Protein AF-L9X439-F1 (afdb_monomer_lite)

Organism: NCBI:txid1227497

Sequence (57 aa):
MVSKDTQIVAVFVVLAVALWYGSMAVTEDTIIGLAILIGVGIIIPTIINEWRTSVNN

Foldseek 3Di:
DQPPVNVLVVVLVVLVVVLVVVLVVPDPDPVVSVVSCCVRVPVVNVVVVVVVVVVVD

Structure (mmCIF, N/CA/C/O backbone):
data_AF-L9X439-F1
#
_entry.id   AF-L9X439-F1
#
loop_
_atom_site.group_PDB
_atom_site.id
_atom_site.type_symbol
_atom_site.label_atom_id
_atom_site.label_alt_id
_atom_s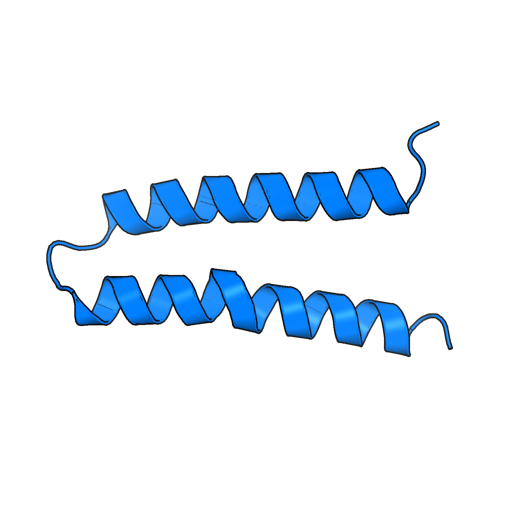ite.label_comp_id
_atom_site.label_asym_id
_atom_site.label_entity_id
_atom_site.label_seq_id
_atom_site.pdbx_PDB_ins_code
_atom_site.Cartn_x
_atom_site.Cartn_y
_atom_site.Cartn_z
_atom_site.occupancy
_atom_site.B_iso_or_equiv
_atom_site.auth_seq_id
_atom_site.auth_comp_id
_atom_site.auth_asym_id
_atom_site.auth_atom_id
_atom_site.pdbx_PDB_model_num
ATOM 1 N N . MET A 1 1 ? -4.706 -1.332 26.251 1.00 50.16 1 MET A N 1
ATOM 2 C CA . MET A 1 1 ? -5.931 -1.740 25.532 1.00 50.16 1 MET A CA 1
ATOM 3 C C . MET A 1 1 ? -5.944 -0.914 24.260 1.00 50.16 1 MET A C 1
ATOM 5 O O . MET A 1 1 ? -6.159 0.284 24.351 1.00 50.16 1 MET A O 1
ATOM 9 N N . VAL A 1 2 ? -5.542 -1.478 23.121 1.00 55.78 2 VAL A N 1
ATOM 10 C CA . VAL A 1 2 ? -5.566 -0.721 21.862 1.00 55.78 2 VAL A CA 1
ATOM 11 C C . VAL A 1 2 ? -7.014 -0.691 21.375 1.00 55.78 2 VAL A C 1
ATOM 13 O O . VAL A 1 2 ? -7.655 -1.742 21.289 1.00 55.78 2 VAL A O 1
ATOM 16 N N . SER A 1 3 ? -7.568 0.502 21.153 1.00 68.88 3 SER A N 1
ATOM 17 C CA . SER A 1 3 ? -8.918 0.630 20.599 1.00 68.88 3 SER A CA 1
ATOM 18 C C . SER A 1 3 ? -8.948 0.021 19.200 1.00 68.88 3 SER A C 1
ATOM 20 O O . SER A 1 3 ? -7.958 0.082 18.466 1.00 68.88 3 SER A O 1
ATOM 22 N N . LYS A 1 4 ? -10.080 -0.589 18.835 1.00 74.12 4 LYS A N 1
ATOM 23 C CA . LYS A 1 4 ? -10.270 -1.254 17.535 1.00 74.12 4 LYS A CA 1
ATOM 24 C C . LYS A 1 4 ? -9.911 -0.325 16.369 1.00 74.12 4 LYS A C 1
ATOM 26 O O . LYS A 1 4 ? -9.275 -0.772 15.421 1.00 74.12 4 LYS A O 1
ATOM 31 N N . ASP A 1 5 ? -10.198 0.966 16.504 1.00 66.81 5 ASP A N 1
ATOM 32 C CA . ASP A 1 5 ? -9.842 1.999 15.527 1.00 66.81 5 ASP A CA 1
ATOM 33 C C . ASP A 1 5 ? -8.330 2.148 15.334 1.00 66.81 5 ASP A C 1
ATOM 35 O O . ASP A 1 5 ? -7.839 2.156 14.208 1.00 66.81 5 ASP A O 1
ATOM 39 N N . THR A 1 6 ? -7.556 2.178 16.421 1.00 77.81 6 THR A N 1
ATOM 40 C CA . THR A 1 6 ? -6.089 2.261 16.354 1.00 77.81 6 THR A CA 1
ATOM 41 C C . THR A 1 6 ? -5.485 1.009 15.724 1.00 77.81 6 THR A C 1
ATOM 43 O O . THR A 1 6 ? -4.506 1.099 14.987 1.00 77.81 6 THR A O 1
ATOM 46 N N . GLN A 1 7 ? -6.080 -0.159 15.968 1.00 69.69 7 GLN A N 1
ATOM 47 C CA . GLN A 1 7 ? -5.634 -1.411 15.362 1.00 69.69 7 GLN A CA 1
ATOM 48 C C . GLN A 1 7 ? -5.888 -1.429 13.847 1.00 69.69 7 GLN A C 1
ATOM 50 O O . GLN A 1 7 ? -5.029 -1.875 13.092 1.00 69.69 7 GLN A O 1
ATOM 55 N N . ILE A 1 8 ? -7.026 -0.896 13.395 1.00 78.00 8 ILE A N 1
ATOM 56 C CA . ILE A 1 8 ? -7.356 -0.778 11.968 1.00 78.00 8 ILE A CA 1
ATOM 57 C C . ILE A 1 8 ? -6.403 0.203 11.277 1.00 78.00 8 ILE A C 1
ATOM 59 O O . ILE A 1 8 ? -5.822 -0.135 10.248 1.00 78.00 8 ILE A O 1
ATOM 63 N N . VAL A 1 9 ? -6.177 1.380 11.868 1.00 80.75 9 VAL A N 1
ATOM 64 C CA . VAL A 1 9 ? -5.229 2.371 11.333 1.00 80.75 9 VAL A CA 1
ATOM 65 C C . VAL A 1 9 ? -3.814 1.792 11.255 1.00 80.75 9 VAL A C 1
ATOM 67 O O . VAL A 1 9 ? -3.146 1.953 10.238 1.00 80.75 9 VAL A O 1
ATOM 70 N N . ALA A 1 10 ? -3.368 1.055 12.276 1.00 75.19 10 ALA A N 1
ATOM 71 C CA . ALA A 1 10 ? -2.050 0.422 12.276 1.00 75.19 10 ALA A CA 1
ATOM 72 C C . ALA A 1 10 ? -1.888 -0.604 11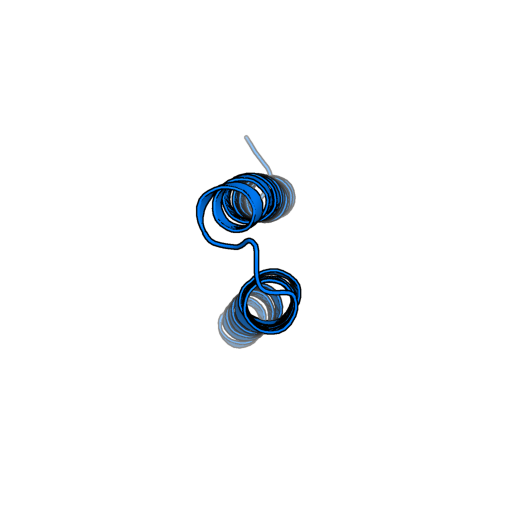.141 1.00 75.19 10 ALA A C 1
ATOM 74 O O . ALA A 1 10 ? -0.852 -0.627 10.481 1.00 75.19 10 ALA A O 1
ATOM 75 N N . VAL A 1 11 ? -2.917 -1.413 10.867 1.00 74.62 11 VAL A N 1
ATOM 76 C CA . VAL A 1 11 ? -2.906 -2.370 9.746 1.00 74.62 11 VAL A CA 1
ATOM 77 C C . VAL A 1 11 ? -2.812 -1.644 8.403 1.00 74.62 11 VAL A C 1
ATOM 79 O O . VAL A 1 11 ? -2.039 -2.056 7.540 1.00 74.62 11 VAL A O 1
ATOM 82 N N . PHE A 1 12 ? -3.530 -0.531 8.243 1.00 74.81 12 PHE A N 1
ATOM 83 C CA . PHE A 1 12 ? -3.463 0.294 7.036 1.00 74.81 12 PHE A CA 1
ATOM 84 C C . PHE A 1 12 ? -2.096 0.937 6.815 1.00 74.81 12 PHE A C 1
ATOM 86 O O . PHE A 1 12 ? -1.595 0.939 5.692 1.00 74.81 12 PHE A O 1
ATOM 93 N N . VAL A 1 13 ? -1.466 1.430 7.881 1.00 81.06 13 VAL A N 1
ATOM 94 C CA . VAL A 1 13 ? -0.107 1.984 7.822 1.00 81.06 13 VAL A CA 1
ATOM 95 C C . VAL A 1 13 ? 0.898 0.905 7.413 1.00 81.06 13 VAL A C 1
ATOM 97 O O . VAL A 1 13 ? 1.724 1.140 6.535 1.00 81.06 13 VAL A O 1
ATOM 100 N N . VAL A 1 14 ? 0.804 -0.297 7.988 1.00 77.94 14 VAL A N 1
ATOM 101 C CA . VAL A 1 14 ? 1.686 -1.421 7.629 1.00 77.94 14 VAL A CA 1
ATOM 102 C C . VAL A 1 14 ? 1.476 -1.851 6.175 1.00 77.94 14 VAL A C 1
ATOM 104 O O . VAL A 1 14 ? 2.454 -2.068 5.462 1.00 77.94 14 VAL A O 1
ATOM 107 N N . LEU A 1 15 ? 0.226 -1.917 5.708 1.00 71.00 15 LEU A N 1
ATOM 108 C CA . LEU A 1 15 ? -0.096 -2.206 4.308 1.00 71.00 15 LEU A CA 1
ATOM 109 C C . LEU A 1 15 ? 0.493 -1.161 3.362 1.00 71.00 15 LEU A C 1
ATOM 111 O O . LEU A 1 15 ? 1.121 -1.541 2.379 1.00 71.00 15 LEU A O 1
ATOM 115 N N . ALA A 1 16 ? 0.353 0.130 3.677 1.00 71.44 16 ALA A N 1
ATOM 116 C CA . ALA A 1 16 ? 0.909 1.220 2.878 1.00 71.44 16 ALA A CA 1
ATOM 117 C C . ALA A 1 16 ? 2.443 1.142 2.765 1.00 71.44 16 ALA A C 1
ATOM 119 O O . ALA A 1 16 ? 2.999 1.360 1.690 1.00 71.44 16 ALA A O 1
ATOM 120 N N . VAL A 1 17 ? 3.134 0.777 3.849 1.00 78.12 17 VAL A N 1
ATOM 121 C CA . VAL A 1 17 ? 4.597 0.607 3.851 1.00 78.12 17 VAL A CA 1
ATOM 122 C C . VAL A 1 17 ? 5.023 -0.638 3.066 1.00 78.12 17 VAL A C 1
ATOM 124 O O . VAL A 1 17 ? 5.954 -0.566 2.264 1.00 78.12 17 VAL A O 1
ATOM 127 N N . ALA A 1 18 ? 4.337 -1.771 3.253 1.00 71.00 18 ALA A N 1
ATOM 128 C CA . ALA A 1 18 ? 4.617 -3.011 2.522 1.00 71.00 18 ALA A CA 1
ATOM 129 C C . ALA A 1 18 ? 4.428 -2.829 1.009 1.00 71.00 18 ALA A C 1
ATOM 131 O O . ALA A 1 18 ? 5.214 -3.318 0.201 1.00 71.00 18 ALA A O 1
ATOM 132 N N . LEU A 1 19 ? 3.415 -2.055 0.642 1.00 65.25 19 LEU A N 1
ATOM 133 C CA . LEU A 1 19 ? 3.141 -1.622 -0.715 1.00 65.25 19 LEU A CA 1
ATOM 134 C C . LEU A 1 19 ? 4.211 -0.760 -1.339 1.00 65.25 19 LEU A C 1
ATOM 136 O O . LEU A 1 19 ? 4.606 -0.995 -2.477 1.00 65.25 19 LEU A O 1
ATOM 140 N N . TRP A 1 20 ? 4.639 0.260 -0.602 1.00 70.12 20 TRP A N 1
ATOM 141 C CA . TRP A 1 20 ? 5.683 1.165 -1.042 1.00 70.12 20 TRP A CA 1
ATOM 142 C C . TRP A 1 20 ? 6.946 0.370 -1.374 1.00 70.12 20 TRP A C 1
ATOM 144 O O . TRP A 1 20 ? 7.493 0.486 -2.470 1.00 70.12 20 TRP A O 1
ATOM 154 N N . TYR A 1 21 ? 7.338 -0.533 -0.472 1.00 63.62 21 TYR A N 1
ATOM 155 C CA . TYR A 1 21 ? 8.465 -1.435 -0.687 1.00 63.62 21 TYR A CA 1
ATOM 156 C C . TYR A 1 21 ? 8.252 -2.395 -1.860 1.00 63.62 21 TYR A C 1
ATOM 158 O O . TYR A 1 21 ? 9.155 -2.570 -2.676 1.00 63.62 21 TYR A O 1
ATOM 166 N N . GLY A 1 22 ? 7.059 -2.980 -1.983 1.00 61.75 22 GLY A N 1
ATOM 167 C CA . GLY A 1 22 ? 6.704 -3.835 -3.115 1.00 61.75 22 GLY A CA 1
ATOM 168 C C . GLY A 1 22 ? 6.775 -3.092 -4.451 1.00 61.75 22 GLY A C 1
ATOM 169 O O . GLY A 1 22 ? 7.276 -3.636 -5.426 1.00 61.75 22 GLY A O 1
ATOM 170 N N . SER A 1 23 ? 6.364 -1.825 -4.494 1.00 55.19 23 SER A N 1
ATOM 171 C CA . SER A 1 23 ? 6.426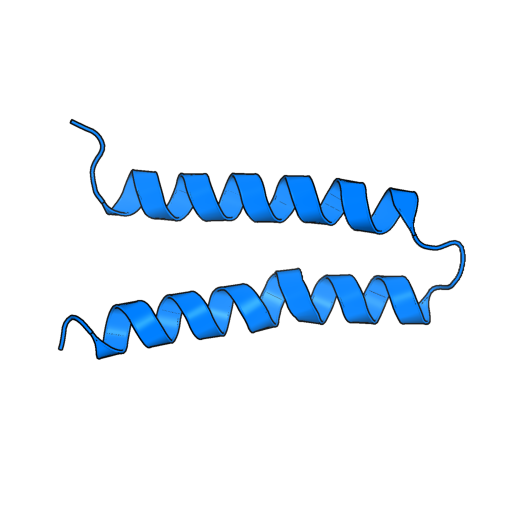 -1.004 -5.708 1.00 55.19 23 SER A CA 1
ATOM 172 C C . SER A 1 23 ? 7.863 -0.692 -6.138 1.00 55.19 23 SER A C 1
ATOM 174 O O . SER A 1 23 ? 8.159 -0.729 -7.328 1.00 55.19 23 SER A O 1
ATOM 176 N N . MET A 1 24 ? 8.778 -0.476 -5.183 1.00 63.44 24 MET A N 1
ATOM 177 C CA . MET A 1 24 ? 10.203 -0.281 -5.483 1.00 63.44 24 MET A CA 1
ATOM 178 C C . MET A 1 24 ? 10.884 -1.571 -5.956 1.00 63.44 24 MET A C 1
ATOM 180 O O . MET A 1 24 ? 11.832 -1.505 -6.732 1.00 63.44 24 MET A O 1
ATOM 184 N N . ALA A 1 25 ? 10.430 -2.739 -5.491 1.00 58.91 25 ALA A N 1
ATOM 185 C CA . ALA A 1 25 ? 11.069 -4.019 -5.795 1.00 58.91 25 ALA A CA 1
ATOM 186 C C . ALA A 1 25 ? 10.687 -4.601 -7.167 1.00 58.91 25 ALA A C 1
ATOM 188 O O . ALA A 1 25 ? 11.392 -5.475 -7.667 1.00 58.91 25 ALA A O 1
ATOM 189 N N . VAL A 1 26 ? 9.566 -4.170 -7.756 1.00 56.59 26 VAL A N 1
ATOM 190 C CA . VAL A 1 26 ? 8.935 -4.913 -8.859 1.00 56.59 26 VAL A CA 1
ATOM 191 C C . VAL A 1 26 ? 9.061 -4.212 -10.217 1.00 56.59 26 VAL A C 1
ATOM 193 O O . VAL A 1 26 ? 8.770 -4.845 -11.231 1.00 56.59 26 VAL A O 1
ATOM 196 N N . THR A 1 27 ? 9.437 -2.927 -10.322 1.00 54.44 27 THR A N 1
ATOM 197 C CA . THR A 1 27 ? 9.065 -2.198 -11.550 1.00 54.44 27 THR A CA 1
ATOM 198 C C . THR A 1 27 ? 9.942 -1.002 -11.967 1.00 54.44 27 THR A C 1
ATOM 200 O O . THR A 1 27 ? 9.916 0.048 -11.337 1.00 54.44 27 THR A O 1
ATOM 203 N N . GLU A 1 28 ? 10.594 -1.125 -13.134 1.00 62.62 28 GLU A N 1
ATOM 204 C CA . GLU A 1 28 ? 11.017 -0.002 -14.004 1.00 62.62 28 GLU A CA 1
ATOM 205 C C . GLU A 1 28 ? 9.900 0.440 -14.994 1.00 62.62 28 GLU A C 1
ATOM 207 O O . GLU A 1 28 ? 10.051 1.431 -15.703 1.00 62.62 28 GLU A O 1
ATOM 212 N N . ASP A 1 29 ? 8.761 -0.270 -15.041 1.00 68.25 29 ASP A N 1
ATOM 213 C CA . ASP A 1 29 ? 7.626 -0.045 -15.959 1.00 68.25 29 ASP A CA 1
ATOM 214 C C . ASP A 1 29 ? 6.425 0.689 -15.315 1.00 68.25 29 ASP A C 1
ATOM 216 O O . ASP A 1 29 ? 5.642 0.139 -14.539 1.00 68.25 29 ASP A O 1
ATOM 220 N N . THR A 1 30 ? 6.213 1.945 -15.693 1.00 72.88 30 THR A N 1
ATOM 221 C CA . THR A 1 30 ? 5.179 2.839 -15.143 1.00 72.88 30 THR A CA 1
ATOM 222 C C . THR A 1 30 ? 3.765 2.233 -15.025 1.00 72.88 30 THR A C 1
ATOM 224 O O . THR A 1 30 ? 3.029 2.590 -14.102 1.00 72.88 3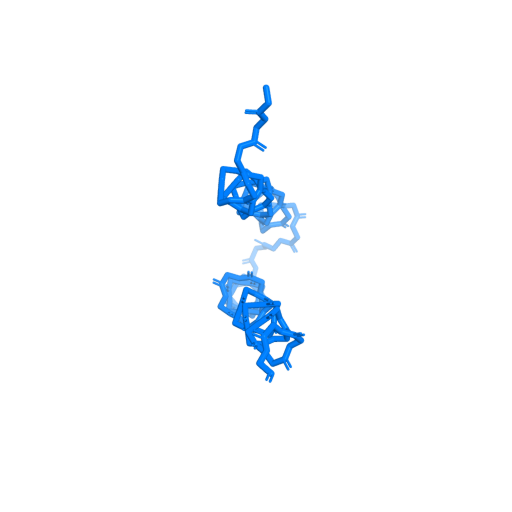0 THR A O 1
ATOM 227 N N . ILE A 1 31 ? 3.360 1.312 -15.912 1.00 77.00 31 ILE A N 1
ATOM 228 C CA . ILE A 1 31 ? 2.010 0.719 -15.907 1.00 77.00 31 ILE A CA 1
ATOM 229 C C . ILE A 1 31 ? 1.821 -0.224 -14.712 1.00 77.00 31 ILE A C 1
ATOM 231 O O . ILE A 1 31 ? 0.779 -0.194 -14.052 1.00 77.00 31 ILE A O 1
ATOM 235 N N . ILE A 1 32 ? 2.829 -1.042 -14.403 1.00 72.06 32 ILE A N 1
ATOM 236 C CA . ILE A 1 32 ? 2.758 -2.018 -13.306 1.00 72.06 32 ILE A CA 1
ATOM 237 C C . ILE A 1 32 ? 2.768 -1.288 -11.956 1.00 72.06 32 ILE A C 1
ATOM 239 O O . ILE A 1 32 ? 1.998 -1.637 -11.059 1.00 72.06 32 ILE A O 1
ATOM 243 N N . GLY A 1 33 ? 3.544 -0.205 -11.840 1.00 70.81 33 GLY A N 1
ATOM 244 C CA . GLY A 1 33 ? 3.558 0.647 -10.648 1.00 70.81 33 GLY A CA 1
ATOM 245 C C . GLY A 1 33 ? 2.190 1.281 -10.368 1.00 70.81 33 GLY A C 1
ATOM 246 O O . GLY A 1 33 ? 1.716 1.261 -9.231 1.00 70.81 33 GLY A O 1
ATOM 247 N N . LEU A 1 34 ? 1.509 1.767 -11.412 1.00 75.75 34 LEU A N 1
ATOM 248 C CA . LEU A 1 34 ? 0.148 2.306 -11.310 1.00 75.75 34 LEU A CA 1
ATOM 249 C C . LEU A 1 34 ? -0.881 1.238 -10.919 1.00 75.75 34 LEU A C 1
ATOM 251 O O . LEU A 1 34 ? -1.732 1.493 -10.065 1.00 75.75 34 LEU A O 1
ATOM 255 N N . ALA A 1 35 ? -0.798 0.037 -11.497 1.00 78.75 35 ALA A N 1
ATOM 256 C CA . ALA A 1 35 ? -1.702 -1.062 -11.165 1.00 78.75 35 ALA A CA 1
ATOM 257 C C . ALA A 1 35 ? -1.570 -1.494 -9.694 1.00 78.75 35 ALA A C 1
ATOM 259 O O . ALA A 1 35 ? -2.580 -1.717 -9.024 1.00 78.75 35 ALA A O 1
ATOM 260 N N . ILE A 1 36 ? -0.342 -1.550 -9.165 1.00 71.31 36 ILE A N 1
ATOM 261 C CA . ILE A 1 36 ? -0.075 -1.865 -7.754 1.00 71.31 36 ILE A CA 1
ATOM 262 C C . ILE A 1 36 ? -0.589 -0.744 -6.839 1.00 71.31 36 ILE A C 1
ATOM 264 O O . ILE A 1 36 ? -1.267 -1.026 -5.847 1.00 71.31 36 ILE A O 1
ATOM 268 N N . LEU A 1 37 ? -0.327 0.522 -7.186 1.00 74.81 37 LEU A N 1
ATOM 269 C CA . LEU A 1 37 ? -0.795 1.672 -6.410 1.00 74.81 37 LEU A CA 1
ATOM 270 C C . LEU A 1 37 ? -2.324 1.693 -6.296 1.00 74.81 37 LEU A C 1
ATOM 272 O O . LEU A 1 37 ? -2.854 1.900 -5.209 1.00 74.81 37 LEU A O 1
ATOM 276 N N . ILE A 1 38 ? -3.042 1.432 -7.389 1.00 77.25 38 ILE A N 1
ATOM 277 C CA . ILE A 1 38 ? -4.509 1.382 -7.369 1.00 77.25 38 ILE A CA 1
ATOM 278 C C . ILE A 1 38 ? -5.000 0.131 -6.634 1.00 77.25 38 ILE A C 1
ATOM 280 O O . ILE A 1 38 ? -5.852 0.226 -5.747 1.00 77.25 38 ILE A O 1
ATOM 284 N N . GLY A 1 39 ? -4.458 -1.041 -6.972 1.00 74.94 39 GLY A N 1
ATOM 285 C CA . GLY A 1 39 ? -4.920 -2.318 -6.435 1.00 74.94 39 GLY A CA 1
ATOM 286 C C . GLY A 1 39 ? -4.819 -2.381 -4.917 1.00 74.94 39 GLY A C 1
ATOM 287 O O . GLY A 1 39 ? -5.754 -2.804 -4.239 1.00 74.94 39 GLY A O 1
ATOM 288 N N . VAL A 1 40 ? -3.718 -1.895 -4.361 1.00 70.31 40 VAL A N 1
ATOM 289 C CA . VAL A 1 40 ? -3.479 -2.040 -2.930 1.00 70.31 40 VAL A CA 1
ATOM 290 C C . VAL A 1 40 ? -3.617 -0.714 -2.177 1.00 70.31 40 VAL A C 1
ATOM 292 O O . VAL A 1 40 ? -3.931 -0.726 -0.993 1.00 70.31 40 VAL A O 1
ATOM 295 N N . GLY A 1 41 ? -3.429 0.434 -2.832 1.00 67.44 41 GLY A N 1
ATOM 296 C CA . GLY A 1 41 ? -3.658 1.745 -2.218 1.00 67.44 41 GLY A CA 1
ATOM 297 C C . GLY A 1 41 ? -5.132 2.149 -2.169 1.00 67.44 41 GLY A C 1
ATOM 298 O O . GLY A 1 41 ? -5.502 2.964 -1.328 1.00 67.44 41 GLY A O 1
ATOM 299 N N . ILE A 1 42 ? -5.983 1.577 -3.031 1.00 74.00 42 ILE A N 1
ATOM 300 C CA . ILE A 1 42 ? -7.404 1.949 -3.122 1.00 74.00 42 ILE A CA 1
ATOM 301 C C . ILE A 1 42 ? -8.306 0.723 -2.993 1.00 74.00 42 ILE A C 1
ATOM 303 O O . ILE A 1 42 ? -9.156 0.685 -2.102 1.00 74.00 42 ILE A O 1
ATOM 307 N N . ILE A 1 43 ? -8.124 -0.297 -3.839 1.00 76.06 43 ILE A N 1
ATOM 308 C CA . ILE A 1 43 ? -9.103 -1.391 -3.950 1.00 76.06 43 ILE A CA 1
ATOM 309 C C . ILE A 1 43 ? -9.107 -2.283 -2.705 1.00 76.06 43 ILE A C 1
ATOM 311 O O . ILE A 1 43 ? -10.154 -2.455 -2.085 1.00 76.06 43 ILE A O 1
ATOM 315 N N . ILE A 1 44 ? -7.950 -2.797 -2.285 1.00 74.56 44 ILE A N 1
ATOM 316 C CA . ILE A 1 44 ? -7.841 -3.625 -1.071 1.00 74.56 44 ILE A CA 1
ATOM 317 C C . ILE A 1 44 ? -8.353 -2.882 0.185 1.00 74.56 44 ILE A C 1
ATOM 319 O O . ILE A 1 44 ? -9.176 -3.451 0.905 1.00 74.56 44 ILE A O 1
ATOM 323 N N . PRO A 1 45 ? -7.966 -1.616 0.443 1.00 68.06 45 PRO A N 1
ATOM 324 C CA . PRO A 1 45 ? -8.505 -0.813 1.535 1.00 68.06 45 PRO A CA 1
ATOM 325 C C . PRO A 1 45 ? -10.016 -0.675 1.539 1.00 68.06 45 PRO A C 1
ATOM 327 O O . PRO A 1 45 ? -10.651 -0.834 2.582 1.00 68.06 45 PRO A O 1
ATOM 330 N N . THR A 1 46 ? -10.578 -0.391 0.368 1.00 77.12 46 THR A N 1
ATOM 331 C CA . THR A 1 46 ? -12.011 -0.164 0.195 1.00 77.12 46 THR A CA 1
ATOM 332 C C . THR A 1 46 ? -12.786 -1.437 0.491 1.00 77.12 46 THR A C 1
ATOM 334 O O . THR A 1 46 ? -13.683 -1.413 1.329 1.00 77.12 46 THR A O 1
ATOM 337 N N . ILE A 1 47 ? -12.363 -2.570 -0.082 1.00 76.81 47 ILE A N 1
ATOM 338 C CA . ILE A 1 47 ? -12.999 -3.870 0.157 1.00 76.81 47 ILE A CA 1
ATOM 339 C C . ILE A 1 47 ? -12.946 -4.228 1.645 1.00 76.81 47 ILE A C 1
ATOM 341 O O . ILE A 1 47 ? -13.965 -4.588 2.222 1.00 76.81 47 ILE A O 1
ATOM 345 N N . ILE A 1 48 ? -11.788 -4.088 2.300 1.00 73.94 48 ILE A N 1
ATOM 346 C CA . ILE A 1 48 ? -11.653 -4.396 3.733 1.00 73.94 48 ILE A CA 1
ATOM 347 C C . ILE A 1 48 ? -12.555 -3.484 4.579 1.00 73.94 48 ILE A C 1
ATOM 349 O O . ILE A 1 48 ? -13.186 -3.942 5.536 1.00 73.94 48 ILE A O 1
ATOM 353 N N . ASN A 1 49 ? -12.623 -2.192 4.247 1.00 72.94 49 ASN A N 1
ATOM 354 C CA . ASN A 1 49 ? -13.444 -1.232 4.975 1.00 72.94 49 ASN A CA 1
ATOM 355 C C . ASN A 1 49 ? -14.946 -1.508 4.819 1.00 72.94 49 ASN A C 1
ATOM 357 O O . ASN A 1 49 ? -15.685 -1.468 5.805 1.00 72.94 49 ASN A O 1
ATOM 361 N N . GLU A 1 50 ? -15.392 -1.816 3.605 1.00 78.62 50 GLU A N 1
ATOM 362 C CA . GLU A 1 50 ? -16.781 -2.175 3.320 1.00 78.62 50 GLU A CA 1
ATOM 363 C C . GLU A 1 50 ? -17.165 -3.497 3.978 1.00 78.62 50 GLU A C 1
ATOM 365 O O . GLU A 1 50 ? -18.198 -3.572 4.640 1.00 78.62 50 GLU A O 1
ATOM 370 N N . TRP A 1 51 ? -16.303 -4.512 3.898 1.00 72.56 51 TRP A N 1
ATOM 371 C CA . TRP A 1 51 ? -16.557 -5.812 4.518 1.00 72.56 51 TRP A CA 1
ATOM 372 C C . TRP A 1 51 ? -16.668 -5.699 6.041 1.00 72.56 51 TRP A C 1
ATOM 374 O O . TRP A 1 51 ? -17.573 -6.271 6.644 1.00 72.56 51 TRP A O 1
ATOM 384 N N . ARG A 1 52 ? -15.825 -4.872 6.676 1.00 70.69 52 ARG A N 1
ATOM 385 C CA . ARG A 1 52 ? -15.946 -4.564 8.110 1.00 70.69 52 ARG A CA 1
ATOM 386 C C . ARG A 1 52 ? -17.274 -3.881 8.441 1.00 70.69 52 ARG A C 1
ATOM 388 O O . ARG A 1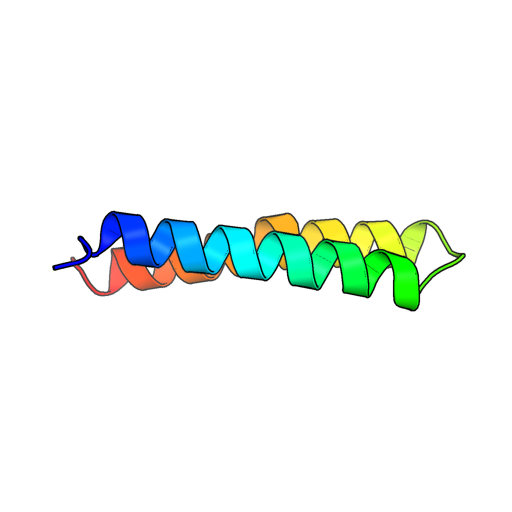 52 ? -17.891 -4.205 9.450 1.00 70.69 52 ARG A O 1
ATOM 395 N N . THR A 1 53 ? -17.693 -2.927 7.614 1.00 72.50 53 THR A N 1
ATOM 396 C CA . THR A 1 53 ? -18.925 -2.155 7.836 1.00 72.50 53 THR A CA 1
ATOM 397 C C . THR A 1 53 ? -20.159 -3.037 7.659 1.00 72.50 53 THR A C 1
ATOM 399 O O . THR A 1 53 ? -21.078 -2.959 8.464 1.00 72.50 53 THR A O 1
ATOM 402 N N . SER A 1 54 ? -20.147 -3.932 6.669 1.00 68.44 54 SER A N 1
ATOM 403 C CA . SER A 1 54 ? -21.225 -4.892 6.420 1.00 68.44 54 SER A CA 1
ATOM 404 C C . SER A 1 54 ? -21.342 -5.977 7.492 1.00 68.44 54 SER A C 1
ATOM 406 O O . SER A 1 54 ? -22.418 -6.537 7.645 1.00 68.44 54 SER A O 1
ATOM 408 N 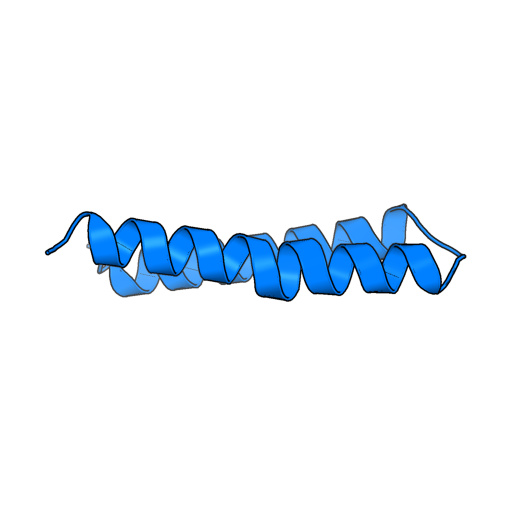N . VAL A 1 55 ? -20.261 -6.311 8.200 1.00 66.44 55 VAL A N 1
ATOM 409 C CA . VAL A 1 55 ? -20.286 -7.288 9.306 1.00 66.44 55 VAL A CA 1
ATOM 410 C C . VAL A 1 55 ? -20.787 -6.665 10.616 1.00 66.44 55 VAL A C 1
ATOM 412 O O . VAL A 1 55 ? -21.253 -7.382 11.496 1.00 66.44 55 VAL A O 1
ATOM 415 N N . ASN A 1 56 ? -20.684 -5.343 10.773 1.00 59.28 56 ASN A N 1
ATOM 416 C CA . ASN A 1 56 ? -21.044 -4.630 12.004 1.00 59.28 56 ASN A CA 1
ATOM 417 C C . ASN A 1 56 ? -22.419 -3.931 11.925 1.00 59.28 56 ASN A C 1
ATOM 419 O O . ASN A 1 56 ? -22.675 -3.005 12.696 1.00 59.28 56 ASN A O 1
ATOM 423 N N . ASN A 1 57 ? -23.263 -4.348 10.981 1.00 54.00 57 ASN A N 1
ATOM 424 C CA . ASN A 1 57 ? -24.618 -3.855 10.725 1.00 54.00 57 ASN A CA 1
ATOM 425 C C . ASN A 1 57 ? -25.574 -5.052 10.674 1.00 54.00 57 ASN A C 1
ATOM 427 O O . ASN A 1 57 ? -26.723 -4.908 11.140 1.00 54.00 57 ASN A O 1
#

InterPro domains:
  IPR058293 Protein of unknown function DUF7987 [PF25949] (1-53)

Radius of gyration: 13.72 Å; chains: 1; bounding box: 36×10×42 Å

pLDDT: mean 70.12, std 7.42, range [50.16, 81.06]

Secondary structure (DSSP, 8-state):
---HHHHHHHHHHHHHHHHHHHHHHH-SSHHHHHHHHHIIIIIHHHHHHHHHHHH--